Protein AF-A0A6M3M7A6-F1 (afdb_monomer_lite)

Radius of gyration: 13.41 Å; chains: 1; bounding box: 32×21×34 Å

Structure (mmCIF, N/CA/C/O backbone):
data_AF-A0A6M3M7A6-F1
#
_entry.id   AF-A0A6M3M7A6-F1
#
loop_
_atom_site.group_PDB
_atom_site.id
_atom_site.type_symbol
_atom_site.label_atom_id
_atom_site.label_alt_id
_atom_site.label_comp_id
_atom_site.label_asym_id
_atom_site.label_entity_id
_atom_site.label_seq_id
_atom_site.pdbx_PDB_ins_code
_atom_site.Cartn_x
_atom_site.Cartn_y
_atom_site.Cartn_z
_atom_site.occupancy
_atom_site.B_iso_or_equiv
_atom_site.auth_seq_id
_atom_site.auth_comp_id
_atom_site.auth_asym_id
_atom_site.auth_atom_id
_atom_site.pdbx_PDB_model_num
ATOM 1 N N . MET A 1 1 ? 13.792 -10.961 -2.294 1.00 49.34 1 MET A N 1
ATOM 2 C CA . MET A 1 1 ? 12.587 -10.353 -2.898 1.00 49.34 1 MET A CA 1
ATOM 3 C C . MET A 1 1 ? 11.674 -9.941 -1.757 1.00 49.34 1 MET A C 1
ATOM 5 O O . MET A 1 1 ? 11.484 -10.755 -0.861 1.00 49.34 1 MET A O 1
ATOM 9 N N . ALA A 1 2 ? 11.208 -8.690 -1.711 1.00 58.00 2 ALA A N 1
ATOM 10 C CA . ALA A 1 2 ? 10.233 -8.285 -0.699 1.00 58.00 2 ALA A CA 1
ATOM 11 C C . ALA A 1 2 ? 8.944 -9.092 -0.908 1.00 58.00 2 ALA A C 1
ATOM 13 O O . ALA A 1 2 ? 8.505 -9.251 -2.045 1.00 58.00 2 ALA A O 1
ATOM 14 N N . GLU A 1 3 ? 8.376 -9.636 0.166 1.00 74.75 3 GLU A N 1
ATOM 15 C CA . GLU A 1 3 ? 7.141 -10.415 0.086 1.00 74.75 3 GLU A CA 1
ATOM 16 C C . GLU A 1 3 ? 6.006 -9.540 -0.473 1.00 74.75 3 GLU A C 1
ATOM 18 O O . GLU A 1 3 ? 5.819 -8.386 -0.061 1.00 74.75 3 GLU A O 1
ATOM 23 N N . LYS A 1 4 ? 5.281 -10.072 -1.460 1.00 86.12 4 LYS A N 1
ATOM 24 C CA . LYS A 1 4 ? 4.121 -9.413 -2.062 1.00 86.12 4 LYS A CA 1
ATOM 25 C C . LYS A 1 4 ? 3.026 -9.274 -1.004 1.00 86.12 4 LYS A C 1
ATOM 27 O O . LYS A 1 4 ? 2.653 -10.269 -0.393 1.00 86.12 4 LYS A O 1
ATOM 32 N N . LYS A 1 5 ? 2.498 -8.061 -0.818 1.00 92.81 5 LYS A N 1
ATOM 33 C CA . LYS A 1 5 ? 1.334 -7.801 0.040 1.00 92.81 5 LYS A CA 1
ATOM 34 C C . LYS A 1 5 ? 0.090 -7.566 -0.805 1.00 92.81 5 LYS A C 1
ATOM 36 O O . LYS A 1 5 ? 0.148 -6.920 -1.848 1.00 92.81 5 LYS A O 1
ATOM 41 N N . THR A 1 6 ? -1.029 -8.087 -0.333 1.00 94.31 6 THR A N 1
ATOM 42 C CA . THR A 1 6 ? -2.336 -8.044 -0.991 1.00 94.31 6 THR A CA 1
ATOM 43 C C . THR A 1 6 ? -3.399 -7.490 -0.051 1.00 94.31 6 THR A C 1
ATOM 45 O O . THR A 1 6 ? -3.177 -7.373 1.157 1.00 94.31 6 THR A O 1
ATOM 48 N N . LEU A 1 7 ? -4.593 -7.210 -0.573 1.00 93.38 7 LEU A N 1
ATOM 49 C CA . LEU A 1 7 ? -5.737 -6.794 0.240 1.00 93.38 7 LEU A CA 1
ATOM 50 C C . LEU A 1 7 ? -6.060 -7.788 1.378 1.00 93.38 7 LEU A C 1
ATOM 52 O O . LEU A 1 7 ? -6.510 -7.385 2.450 1.00 93.38 7 LEU A O 1
ATOM 56 N N . ARG A 1 8 ? -5.762 -9.085 1.199 1.00 94.56 8 ARG A N 1
ATOM 57 C CA . ARG A 1 8 ? -5.955 -10.115 2.239 1.00 94.56 8 ARG A CA 1
ATOM 58 C C . ARG A 1 8 ? -5.092 -9.876 3.480 1.00 94.56 8 ARG A C 1
ATOM 60 O O . ARG A 1 8 ? -5.526 -10.203 4.585 1.00 94.56 8 ARG A O 1
ATOM 67 N N . ASP A 1 9 ? -3.913 -9.281 3.311 1.00 95.44 9 ASP A N 1
ATOM 68 C CA . ASP A 1 9 ? -2.998 -8.937 4.406 1.00 95.44 9 ASP A CA 1
ATOM 69 C C . ASP A 1 9 ? -3.499 -7.746 5.236 1.00 95.44 9 ASP A C 1
ATOM 71 O O . ASP A 1 9 ? -3.065 -7.541 6.369 1.00 95.44 9 ASP A O 1
ATOM 75 N N . LEU A 1 10 ? -4.450 -6.977 4.699 1.00 96.12 10 LEU A N 1
ATOM 76 C CA . LEU A 1 10 ? -5.076 -5.829 5.354 1.00 96.12 10 LEU A CA 1
ATOM 77 C C . LEU A 1 10 ? -6.381 -6.213 6.067 1.00 96.12 10 LEU A C 1
ATOM 79 O O . LEU A 1 10 ? -7.271 -5.384 6.256 1.00 96.12 10 LEU A O 1
ATOM 83 N N . LYS A 1 11 ? -6.533 -7.478 6.477 1.00 95.81 11 LYS A N 1
ATOM 84 C CA . LYS A 1 11 ? -7.743 -7.947 7.162 1.00 95.81 11 LYS A CA 1
ATOM 85 C C . LYS A 1 11 ? -8.067 -7.065 8.376 1.00 95.81 11 LYS A C 1
ATOM 87 O O . LYS A 1 11 ? -7.256 -6.912 9.287 1.00 95.81 11 LYS A O 1
ATOM 92 N N . GLY A 1 12 ? -9.286 -6.526 8.397 1.00 95.94 12 GLY A N 1
ATOM 93 C CA . GLY A 1 12 ? -9.782 -5.653 9.466 1.00 95.94 12 GLY A CA 1
ATOM 94 C C . GLY A 1 12 ? -9.451 -4.170 9.284 1.00 95.94 12 GLY A C 1
ATOM 95 O O . GLY A 1 12 ? -9.915 -3.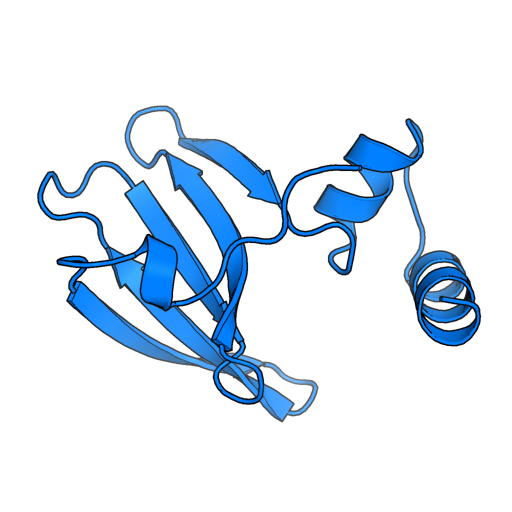357 10.077 1.00 95.94 12 GLY A O 1
ATOM 96 N N . TRP A 1 13 ? -8.692 -3.805 8.251 1.00 98.00 13 TRP A N 1
ATOM 97 C CA . TRP A 1 13 ? -8.482 -2.409 7.885 1.00 98.00 13 TRP A CA 1
ATOM 98 C C . TRP A 1 13 ? -9.744 -1.848 7.232 1.00 98.00 13 TRP A C 1
ATOM 100 O O . TRP A 1 13 ? -10.509 -2.570 6.588 1.00 98.00 13 TRP A O 1
ATOM 110 N N . LYS A 1 14 ? -9.962 -0.546 7.400 1.00 97.75 14 LYS A N 1
ATOM 111 C CA . LYS A 1 14 ? -11.129 0.157 6.865 1.00 97.75 14 LYS A CA 1
ATOM 112 C C . LYS A 1 14 ? -10.752 0.893 5.585 1.00 97.75 14 LYS A C 1
ATOM 114 O O . LYS A 1 14 ? -9.813 1.683 5.601 1.00 97.75 14 LYS A O 1
ATOM 119 N N . GLU A 1 15 ? -11.503 0.683 4.506 1.00 97.44 15 GLU A N 1
ATOM 120 C CA . GLU A 1 15 ? -11.395 1.522 3.308 1.00 97.44 15 GLU A CA 1
ATOM 121 C C . GLU A 1 15 ? -11.876 2.943 3.630 1.00 97.44 15 GLU A C 1
ATOM 123 O O . GLU A 1 15 ? -12.956 3.135 4.196 1.00 97.44 15 GLU A O 1
ATOM 128 N N . LEU A 1 16 ? -11.057 3.941 3.305 1.00 96.31 16 LEU A N 1
ATOM 129 C CA . LEU A 1 16 ? -11.383 5.349 3.500 1.00 96.31 16 LEU A CA 1
ATOM 130 C C . LEU A 1 16 ? -12.015 5.952 2.248 1.00 96.31 16 LEU A C 1
ATOM 132 O O . LEU A 1 16 ? -13.065 6.585 2.332 1.00 96.31 16 LEU A O 1
ATOM 136 N N . PHE A 1 17 ? -11.351 5.790 1.106 1.00 96.00 17 PHE A N 1
ATOM 137 C CA . PHE A 1 17 ? -11.794 6.306 -0.183 1.00 96.00 17 PHE A CA 1
ATOM 138 C C . PHE A 1 17 ? -11.028 5.633 -1.322 1.00 96.00 17 PHE A C 1
ATOM 140 O O . PHE A 1 17 ? -9.973 5.024 -1.116 1.00 96.00 17 PHE A O 1
ATOM 147 N N . GLN A 1 18 ? -11.547 5.811 -2.532 1.00 96.44 18 GLN A N 1
ATOM 148 C CA . GLN A 1 18 ? -10.885 5.425 -3.769 1.00 96.44 18 GLN A CA 1
ATOM 14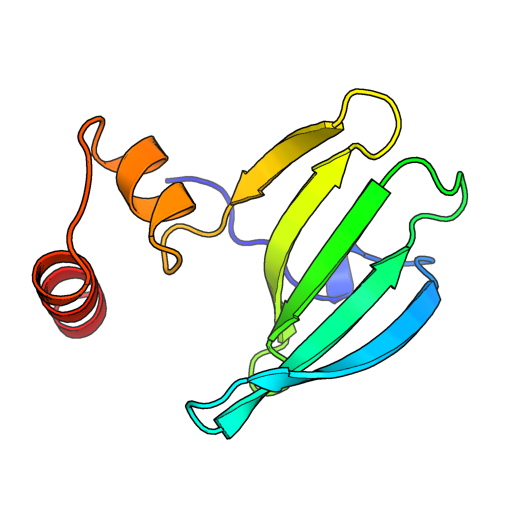9 C C . GLN A 1 18 ? -10.472 6.670 -4.549 1.00 96.44 18 GLN A C 1
ATOM 151 O O . GLN A 1 18 ? -11.154 7.696 -4.511 1.00 96.44 18 GLN A O 1
ATOM 156 N N . MET A 1 19 ? -9.354 6.585 -5.260 1.00 93.75 19 MET A N 1
ATOM 157 C CA . MET A 1 19 ? -8.862 7.638 -6.137 1.00 93.75 19 MET A CA 1
ATOM 158 C C . MET A 1 19 ? -8.402 7.044 -7.460 1.00 93.75 19 MET A C 1
ATOM 160 O O . MET A 1 19 ? -7.825 5.959 -7.501 1.00 93.75 19 MET A O 1
ATOM 164 N N . ARG A 1 20 ? -8.635 7.776 -8.547 1.00 92.25 20 ARG A N 1
ATOM 165 C CA . ARG A 1 20 ? -8.092 7.432 -9.857 1.00 92.25 20 ARG A CA 1
ATOM 166 C C . ARG A 1 20 ? -6.879 8.312 -10.127 1.00 92.25 20 ARG A C 1
ATOM 168 O O . ARG A 1 20 ? -6.975 9.529 -9.974 1.00 92.25 20 ARG A O 1
ATOM 175 N N . SER A 1 21 ? -5.752 7.712 -10.495 1.00 83.94 21 SER A N 1
ATOM 176 C CA . SER A 1 21 ? -4.576 8.487 -10.889 1.00 83.94 21 SER A CA 1
ATOM 177 C C . SER A 1 21 ? -4.775 9.130 -12.269 1.00 83.94 21 SER A C 1
ATOM 179 O O . SER A 1 21 ? -5.667 8.709 -13.015 1.00 83.94 21 SER A O 1
ATOM 181 N N . PRO A 1 22 ? -3.965 10.138 -12.639 1.00 80.69 22 PRO A N 1
ATOM 182 C CA . PRO A 1 22 ? -4.005 10.741 -13.974 1.00 80.69 22 PRO A CA 1
ATOM 183 C C . PRO A 1 22 ? -3.841 9.723 -15.112 1.00 80.69 22 PRO A C 1
ATOM 185 O O . PRO A 1 22 ? -4.434 9.879 -16.175 1.00 80.69 22 PRO A O 1
ATOM 188 N N . GLU A 1 23 ? -3.087 8.652 -14.867 1.00 81.62 23 GLU A N 1
ATOM 189 C CA . GLU A 1 23 ? -2.847 7.544 -15.799 1.00 81.62 23 GLU A CA 1
ATOM 190 C C . GLU A 1 23 ? -4.027 6.558 -15.869 1.00 81.62 23 GLU A C 1
ATOM 192 O O . GLU A 1 23 ? -3.993 5.593 -16.627 1.00 81.62 23 GLU A O 1
ATOM 197 N N . GLY A 1 24 ? -5.083 6.791 -15.085 1.00 83.88 24 GLY A N 1
ATOM 198 C CA . GLY A 1 24 ? -6.313 6.009 -15.102 1.00 83.88 24 GLY A CA 1
ATOM 199 C C . GLY A 1 24 ? -6.344 4.833 -14.126 1.00 83.88 24 GLY A C 1
ATOM 200 O O . GLY A 1 24 ? -7.394 4.201 -14.023 1.00 83.88 24 GLY A O 1
ATOM 201 N N . ASN A 1 25 ? -5.273 4.566 -13.375 1.00 85.88 25 ASN A N 1
ATOM 202 C CA . ASN A 1 25 ? -5.231 3.469 -12.403 1.00 85.88 25 ASN A CA 1
ATOM 203 C C . ASN A 1 25 ? -6.164 3.750 -11.220 1.00 85.88 25 ASN A C 1
ATOM 205 O O . ASN A 1 25 ? -6.180 4.867 -10.694 1.00 85.88 25 ASN A O 1
ATOM 209 N N . LEU A 1 26 ? -6.934 2.746 -10.791 1.00 93.25 26 LEU A N 1
ATOM 210 C CA . LEU A 1 26 ? -7.818 2.866 -9.635 1.00 93.25 26 LEU A CA 1
ATOM 211 C C . LEU A 1 26 ? -7.114 2.369 -8.369 1.00 93.25 26 LEU A C 1
ATOM 213 O O . LEU A 1 26 ? -6.670 1.225 -8.284 1.00 93.25 26 LEU A O 1
ATOM 217 N N . TYR A 1 27 ? -7.054 3.244 -7.372 1.00 93.75 27 TYR A N 1
ATOM 218 C CA . TYR A 1 27 ? -6.462 2.970 -6.075 1.00 93.75 27 TYR A CA 1
ATOM 219 C C . TYR A 1 27 ? -7.500 3.083 -4.969 1.00 93.75 27 TYR A C 1
ATOM 221 O O . TYR A 1 27 ? -8.312 4.006 -4.970 1.00 93.75 27 TYR A O 1
ATOM 229 N N . ALA A 1 28 ? -7.413 2.202 -3.982 1.00 96.38 28 ALA A N 1
ATOM 230 C CA . ALA A 1 28 ? -8.142 2.300 -2.728 1.00 96.38 28 ALA A CA 1
ATOM 231 C C . ALA A 1 28 ? -7.163 2.579 -1.584 1.00 96.38 28 ALA A C 1
ATOM 233 O O . ALA A 1 28 ? -6.058 2.030 -1.539 1.00 96.38 28 ALA A O 1
ATOM 234 N N . VAL A 1 29 ? -7.562 3.450 -0.658 1.00 97.00 29 VAL A N 1
ATOM 235 C CA . VAL A 1 29 ? -6.788 3.758 0.547 1.00 97.00 29 VAL A CA 1
ATOM 236 C C . VAL A 1 29 ? -7.459 3.108 1.745 1.00 97.00 29 VAL A C 1
ATOM 238 O O . VAL A 1 29 ? -8.625 3.373 2.032 1.00 97.00 29 VAL A O 1
ATOM 241 N N . TYR A 1 30 ? -6.702 2.297 2.474 1.00 98.00 30 TYR A N 1
ATOM 242 C CA . TYR A 1 30 ? -7.135 1.627 3.694 1.00 98.00 30 TYR A CA 1
ATOM 243 C C . TYR A 1 30 ? -6.400 2.191 4.905 1.00 98.00 30 TYR A C 1
ATOM 245 O O . TYR A 1 30 ? -5.222 2.537 4.816 1.00 98.00 30 TYR A O 1
ATOM 253 N N . VAL A 1 31 ? -7.070 2.234 6.053 1.00 98.12 31 VAL A N 1
ATOM 254 C CA . VAL A 1 31 ? -6.484 2.608 7.345 1.00 98.12 31 VAL A CA 1
ATOM 255 C C . VAL A 1 31 ? -6.517 1.431 8.314 1.00 98.12 31 VAL A C 1
ATOM 257 O O . VAL A 1 31 ? -7.496 0.680 8.363 1.00 98.12 31 VAL A O 1
ATOM 260 N N . SER A 1 32 ? -5.443 1.257 9.081 1.00 97.81 32 SER A 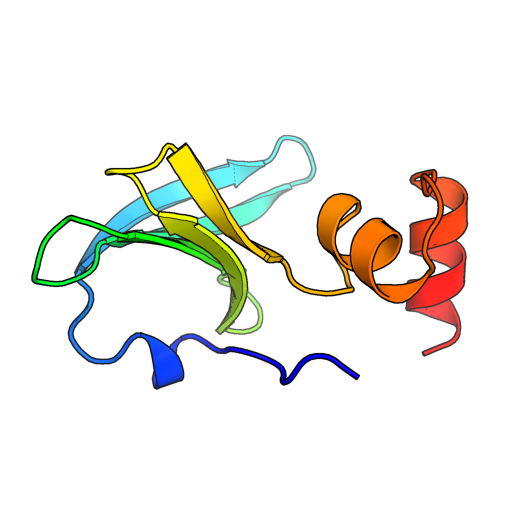N 1
ATOM 261 C CA . SER A 1 32 ? -5.370 0.221 10.110 1.00 97.81 32 SER A CA 1
ATOM 262 C C . SER A 1 32 ? -6.338 0.500 11.270 1.00 97.81 32 SER A C 1
ATOM 264 O O . SER A 1 32 ? -6.675 1.659 11.516 1.00 97.81 32 SER A O 1
ATOM 266 N N . PRO A 1 33 ? -6.772 -0.530 12.025 1.00 97.31 33 PRO A N 1
ATOM 267 C CA . PRO A 1 33 ? -7.684 -0.354 13.162 1.00 97.31 33 PRO A CA 1
ATOM 268 C C . PRO A 1 33 ? -7.183 0.604 14.249 1.00 97.31 33 PRO A C 1
ATOM 270 O O . PRO A 1 33 ? -7.980 1.253 14.913 1.00 97.31 33 PRO A O 1
ATOM 273 N N . ASP A 1 34 ? -5.865 0.678 14.440 1.00 96.75 34 ASP A N 1
ATOM 274 C CA . ASP A 1 34 ? -5.209 1.587 15.386 1.00 96.75 34 ASP A CA 1
ATOM 275 C C . ASP A 1 34 ? -4.932 2.980 14.790 1.00 96.75 34 ASP A C 1
ATOM 277 O O . ASP A 1 34 ? -4.264 3.799 15.416 1.00 96.75 34 ASP A O 1
ATOM 281 N N . GLU A 1 35 ? -5.390 3.219 13.560 1.00 95.75 35 GLU A N 1
ATOM 282 C CA . GLU A 1 35 ? -5.215 4.429 12.757 1.00 95.75 35 GLU A CA 1
ATOM 283 C C . GLU A 1 35 ? -3.767 4.884 12.523 1.00 95.75 35 GLU A C 1
ATOM 285 O O . GLU A 1 35 ? -3.539 5.947 11.936 1.00 95.75 35 GLU A O 1
ATOM 290 N N . ASN A 1 36 ? -2.775 4.080 12.913 1.00 97.12 36 ASN A N 1
ATOM 291 C CA . ASN A 1 36 ? -1.362 4.430 12.799 1.00 97.12 36 ASN A CA 1
ATOM 292 C C . ASN A 1 36 ? -0.788 4.159 11.409 1.00 97.12 36 ASN A C 1
ATOM 294 O O . ASN A 1 36 ? 0.280 4.679 11.089 1.00 97.12 36 ASN A O 1
ATOM 298 N N . ARG A 1 37 ? -1.456 3.352 10.581 1.00 97.81 37 ARG A N 1
ATOM 299 C CA . ARG A 1 37 ? -0.976 2.977 9.250 1.00 97.81 37 ARG A CA 1
ATOM 300 C C . ARG A 1 37 ? -2.023 3.240 8.181 1.00 97.81 37 ARG A C 1
ATOM 302 O O . ARG A 1 37 ? -3.221 3.102 8.414 1.00 97.81 37 ARG A O 1
ATOM 309 N N . MET A 1 38 ? -1.544 3.584 6.992 1.00 97.62 38 MET A N 1
ATOM 310 C CA . MET A 1 38 ? -2.342 3.620 5.769 1.00 97.62 38 MET A CA 1
ATOM 311 C C . MET A 1 38 ? -1.711 2.740 4.716 1.00 97.62 38 MET A C 1
ATOM 313 O O . MET A 1 38 ? -0.489 2.704 4.594 1.00 97.62 38 MET A O 1
ATOM 317 N N . ALA A 1 39 ? -2.552 2.064 3.952 1.00 97.44 39 ALA A N 1
ATOM 318 C CA . ALA A 1 39 ? -2.152 1.276 2.810 1.00 97.44 39 ALA A CA 1
ATOM 319 C C . ALA A 1 39 ? -2.818 1.845 1.563 1.00 97.44 39 ALA A C 1
ATOM 321 O O . ALA A 1 39 ? -4.004 2.170 1.586 1.00 97.44 39 ALA A O 1
ATOM 322 N N . GLN A 1 40 ? -2.055 1.952 0.484 1.00 95.94 40 GLN A N 1
ATOM 323 C CA . GLN A 1 40 ? -2.604 2.173 -0.846 1.00 95.94 40 GLN A CA 1
ATOM 324 C C . GLN A 1 40 ? -2.616 0.831 -1.571 1.00 95.94 40 GLN A C 1
ATOM 326 O O . GLN A 1 40 ? -1.636 0.086 -1.516 1.00 95.94 40 GLN A O 1
ATOM 331 N N . VAL A 1 41 ? -3.732 0.520 -2.217 1.00 95.81 41 VAL A N 1
ATOM 332 C CA . VAL A 1 41 ? -3.977 -0.758 -2.886 1.00 95.81 41 VAL A CA 1
ATOM 333 C C . VAL A 1 41 ? -4.424 -0.479 -4.312 1.00 95.81 41 VAL A C 1
ATOM 335 O O . VAL A 1 41 ? -5.267 0.392 -4.525 1.00 95.81 41 VAL A O 1
ATOM 338 N N . HIS A 1 42 ? -3.850 -1.181 -5.281 1.00 93.25 42 HIS A N 1
ATOM 339 C CA . HIS A 1 42 ? -4.369 -1.239 -6.642 1.00 93.25 42 HIS A CA 1
ATOM 340 C C . HIS A 1 42 ? -5.646 -2.078 -6.644 1.00 93.25 42 HIS A C 1
ATOM 342 O O . HIS A 1 42 ? -5.638 -3.235 -6.232 1.00 93.25 42 HIS A O 1
ATOM 348 N N . VAL A 1 43 ? -6.756 -1.487 -7.082 1.00 90.56 43 VAL A N 1
ATOM 349 C CA . VAL A 1 43 ? -8.068 -2.154 -7.029 1.00 90.56 43 VAL A CA 1
ATOM 350 C C . VAL A 1 43 ? -8.177 -3.264 -8.077 1.00 90.56 43 VAL A C 1
ATOM 352 O O . VAL A 1 43 ? -8.894 -4.234 -7.866 1.00 90.56 43 VAL A O 1
ATOM 355 N N . ASP A 1 44 ? -7.454 -3.147 -9.192 1.00 88.75 44 ASP A N 1
ATOM 356 C CA . ASP A 1 44 ? -7.564 -4.093 -10.308 1.00 88.75 44 ASP A CA 1
ATOM 357 C C . ASP A 1 44 ? -6.929 -5.465 -10.008 1.00 88.75 44 ASP A C 1
ATOM 359 O O . ASP A 1 44 ? -7.366 -6.477 -10.556 1.00 88.75 44 ASP A O 1
ATOM 363 N N . ASP A 1 45 ? -5.907 -5.520 -9.148 1.00 89.94 45 ASP A N 1
ATOM 364 C CA . ASP A 1 45 ? -5.138 -6.737 -8.845 1.00 89.94 45 ASP A CA 1
ATOM 365 C C . ASP A 1 45 ? -4.990 -7.035 -7.340 1.00 89.94 45 ASP A C 1
ATOM 367 O O . ASP A 1 45 ? -4.262 -7.958 -6.956 1.00 89.94 45 ASP A O 1
ATOM 371 N N . ASP A 1 46 ? -5.697 -6.281 -6.491 1.00 92.88 46 ASP A N 1
ATOM 372 C CA . ASP A 1 46 ? -5.630 -6.334 -5.027 1.00 92.88 46 ASP A CA 1
ATOM 373 C C . ASP A 1 46 ? -4.199 -6.180 -4.462 1.00 92.88 46 ASP A C 1
ATOM 375 O O . ASP A 1 46 ? -3.931 -6.589 -3.323 1.00 92.88 46 ASP A O 1
ATOM 379 N N . GLU A 1 47 ? -3.250 -5.614 -5.221 1.00 93.50 47 GLU A N 1
ATOM 380 C CA . GLU A 1 47 ? -1.862 -5.448 -4.781 1.00 93.50 47 GLU A CA 1
ATOM 381 C C . GLU A 1 47 ? -1.700 -4.213 -3.894 1.00 93.50 47 GLU A C 1
ATOM 383 O O . GLU A 1 47 ? -2.054 -3.090 -4.255 1.00 93.50 47 GLU A O 1
ATOM 388 N N . VAL A 1 48 ? -1.086 -4.394 -2.723 1.00 95.38 48 VAL A N 1
ATOM 389 C CA . VAL A 1 48 ? -0.698 -3.266 -1.872 1.00 95.38 48 VAL A CA 1
ATOM 390 C C . VAL A 1 48 ? 0.504 -2.588 -2.519 1.00 95.38 48 VAL A C 1
ATOM 392 O O . VAL A 1 48 ? 1.554 -3.209 -2.653 1.00 95.38 48 VAL A O 1
ATOM 395 N N . SER A 1 49 ? 0.383 -1.314 -2.888 1.00 93.38 49 SER A N 1
ATOM 396 C CA . SER A 1 49 ? 1.481 -0.545 -3.483 1.00 93.38 49 SER A CA 1
ATOM 397 C C . SER A 1 49 ? 2.403 0.054 -2.426 1.00 93.38 49 SER A C 1
ATOM 399 O O . SER A 1 49 ? 3.621 0.057 -2.602 1.00 93.38 49 SER A O 1
ATOM 401 N N . LEU A 1 50 ? 1.854 0.525 -1.304 1.00 94.75 50 LEU A N 1
ATOM 402 C CA . LEU A 1 50 ? 2.638 1.053 -0.189 1.00 94.75 50 LEU A CA 1
ATOM 403 C C . L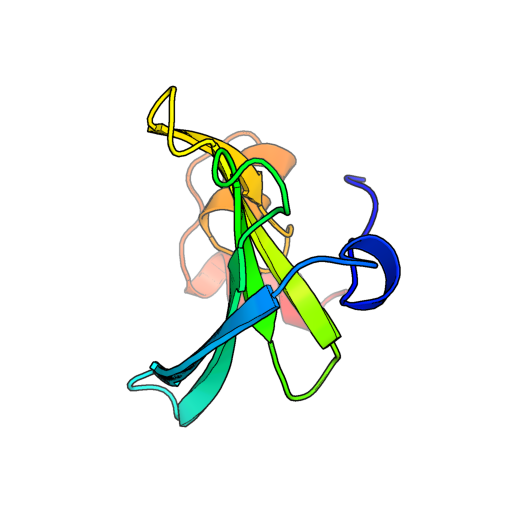EU A 1 50 ? 1.908 0.921 1.147 1.00 94.75 50 LEU A C 1
ATOM 405 O O . LEU A 1 50 ? 0.679 0.920 1.192 1.00 94.75 50 LEU A O 1
ATOM 409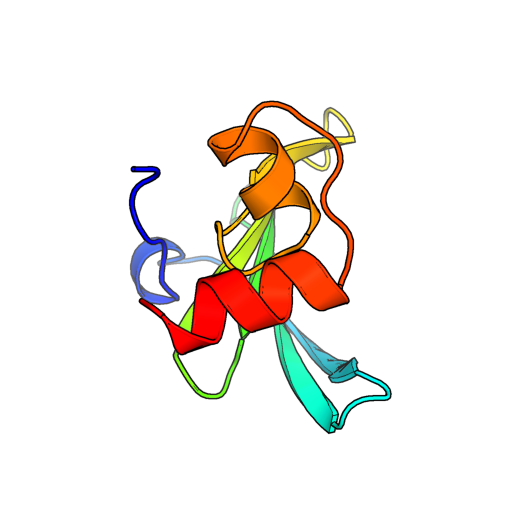 N N . ILE A 1 51 ? 2.679 0.876 2.236 1.00 96.56 51 ILE A N 1
ATOM 410 C CA . ILE A 1 51 ? 2.188 1.059 3.607 1.00 96.56 51 ILE A CA 1
ATOM 411 C C . ILE A 1 51 ? 2.991 2.180 4.263 1.00 96.56 51 ILE A C 1
ATOM 413 O O . ILE A 1 51 ? 4.215 2.099 4.377 1.00 96.56 51 ILE A O 1
ATOM 417 N N . LEU A 1 52 ? 2.288 3.217 4.709 1.00 96.81 52 LEU A N 1
ATOM 418 C CA . LEU A 1 52 ? 2.821 4.370 5.423 1.00 96.81 52 LEU A CA 1
ATOM 419 C C . LEU A 1 52 ? 2.451 4.272 6.903 1.00 96.81 52 LEU A C 1
ATOM 421 O O . LEU A 1 52 ? 1.273 4.190 7.248 1.00 96.81 52 LEU A O 1
ATOM 425 N N . ASN A 1 53 ? 3.444 4.368 7.779 1.00 97.38 53 ASN A N 1
ATOM 426 C CA . ASN A 1 53 ? 3.238 4.665 9.186 1.00 97.38 53 ASN A CA 1
ATOM 427 C C . ASN A 1 53 ? 2.983 6.167 9.345 1.00 97.38 53 ASN A C 1
ATOM 429 O O . ASN A 1 53 ? 3.882 6.985 9.156 1.00 97.38 53 ASN A O 1
ATOM 433 N N . ARG A 1 54 ? 1.754 6.534 9.697 1.00 95.06 54 ARG A N 1
ATOM 434 C CA . ARG A 1 54 ? 1.321 7.924 9.885 1.00 95.06 54 ARG A CA 1
ATOM 435 C C . ARG A 1 54 ? 1.954 8.575 11.107 1.00 95.06 54 ARG A C 1
ATOM 437 O O . ARG A 1 54 ? 2.165 9.781 11.102 1.00 95.06 54 ARG A O 1
ATOM 444 N N . LYS A 1 55 ? 2.253 7.795 12.149 1.00 94.88 55 LYS A N 1
ATOM 445 C CA . LYS A 1 55 ? 2.822 8.313 13.398 1.00 94.88 55 LYS A CA 1
ATOM 446 C C . LYS A 1 55 ? 4.265 8.771 13.207 1.00 94.88 55 LYS A C 1
ATOM 448 O O . LYS A 1 55 ? 4.657 9.796 13.753 1.00 94.88 55 LYS A O 1
ATOM 453 N N . THR A 1 56 ? 5.050 8.010 12.448 1.00 95.94 56 THR A N 1
ATOM 454 C CA . THR A 1 56 ? 6.462 8.320 12.168 1.00 95.94 56 THR A CA 1
ATOM 455 C C . THR A 1 56 ? 6.682 8.973 10.807 1.00 95.94 56 THR A C 1
ATOM 457 O O . THR A 1 56 ? 7.804 9.360 10.497 1.00 95.94 56 THR A O 1
ATOM 460 N N . ASN A 1 57 ? 5.626 9.092 9.998 1.00 93.44 57 ASN A N 1
ATOM 461 C CA . ASN A 1 57 ? 5.681 9.519 8.603 1.00 93.44 57 ASN A CA 1
ATOM 462 C C . ASN A 1 57 ? 6.690 8.704 7.766 1.00 93.44 57 ASN A C 1
ATOM 464 O O . ASN A 1 57 ? 7.430 9.247 6.947 1.00 93.44 57 ASN A O 1
ATOM 468 N N . HIS A 1 58 ? 6.751 7.389 8.003 1.00 93.94 58 HIS A N 1
ATOM 469 C CA . HIS A 1 58 ? 7.717 6.490 7.370 1.00 93.94 58 HIS A CA 1
ATOM 470 C C . HIS A 1 58 ? 7.036 5.400 6.542 1.00 93.94 58 HIS A C 1
ATOM 472 O O . HIS A 1 58 ? 6.107 4.741 7.008 1.00 93.94 58 HIS A O 1
ATOM 478 N N . ILE A 1 59 ? 7.525 5.166 5.324 1.00 94.31 59 ILE A N 1
ATOM 479 C CA . ILE A 1 59 ? 7.006 4.116 4.439 1.00 94.31 59 ILE A CA 1
ATOM 480 C C . ILE A 1 59 ? 7.583 2.761 4.865 1.00 94.31 59 ILE A C 1
ATOM 482 O O . ILE A 1 59 ? 8.716 2.422 4.515 1.00 94.31 59 ILE A O 1
ATOM 486 N N . GLU A 1 60 ? 6.783 1.985 5.593 1.00 93.88 60 GLU A N 1
ATOM 487 C CA . GLU A 1 60 ? 7.109 0.636 6.077 1.00 93.88 60 GLU A CA 1
ATOM 488 C C . GLU A 1 60 ? 7.156 -0.392 4.940 1.00 93.88 60 GLU A C 1
ATOM 490 O O . GLU A 1 60 ? 7.902 -1.366 5.010 1.00 93.88 60 GLU A O 1
ATOM 495 N N . TYR A 1 61 ? 6.386 -0.170 3.873 1.00 93.88 61 TYR A N 1
ATOM 496 C CA . TYR A 1 61 ? 6.347 -1.052 2.711 1.00 93.88 61 TYR A CA 1
ATOM 497 C C . TYR A 1 61 ? 6.191 -0.252 1.423 1.00 93.88 61 TYR A C 1
ATOM 499 O O . TYR A 1 61 ? 5.395 0.680 1.373 1.00 93.88 61 TYR A O 1
ATOM 507 N N . ALA A 1 62 ? 6.920 -0.647 0.384 1.00 92.75 62 ALA A N 1
ATOM 508 C CA . ALA A 1 62 ? 6.735 -0.165 -0.977 1.00 92.75 62 ALA A CA 1
ATOM 509 C C . ALA A 1 62 ? 6.888 -1.362 -1.915 1.00 92.75 62 ALA A C 1
ATOM 511 O O . ALA A 1 62 ? 7.899 -2.068 -1.860 1.00 92.75 62 ALA A O 1
ATOM 512 N N . HIS A 1 63 ? 5.874 -1.613 -2.736 1.00 90.62 63 HIS A N 1
ATOM 513 C CA . HIS A 1 63 ? 5.871 -2.731 -3.665 1.00 90.62 63 HIS A CA 1
ATOM 514 C C . HIS A 1 63 ? 6.966 -2.534 -4.721 1.00 90.62 63 HIS A C 1
ATOM 516 O O . HIS A 1 63 ? 7.080 -1.419 -5.237 1.00 90.62 63 HIS A O 1
ATOM 522 N N . PRO A 1 64 ? 7.734 -3.571 -5.108 1.00 87.19 64 PRO A N 1
ATOM 523 C CA . PRO A 1 64 ? 8.823 -3.439 -6.084 1.00 87.19 64 PRO A CA 1
ATOM 524 C C . PRO A 1 64 ? 8.404 -2.872 -7.445 1.00 87.19 64 PRO A C 1
ATOM 526 O O . PRO A 1 64 ? 9.239 -2.345 -8.164 1.00 87.19 64 PRO A O 1
ATOM 529 N N . LYS A 1 65 ? 7.113 -2.954 -7.794 1.00 85.81 65 LYS A N 1
ATOM 530 C CA . LYS A 1 65 ? 6.571 -2.353 -9.023 1.00 85.81 65 LYS A CA 1
ATOM 531 C C . LYS A 1 65 ? 6.363 -0.834 -8.947 1.00 85.81 65 LYS A C 1
ATOM 533 O O . LYS A 1 65 ? 6.025 -0.219 -9.948 1.00 85.81 65 LYS A O 1
ATOM 538 N N . THR A 1 66 ? 6.519 -0.228 -7.774 1.00 86.75 66 THR A N 1
ATOM 539 C CA . THR A 1 66 ? 6.531 1.234 -7.604 1.00 86.75 66 THR A CA 1
ATOM 540 C C . THR A 1 66 ? 7.961 1.749 -7.731 1.00 86.75 66 THR A C 1
ATOM 542 O O . THR A 1 66 ? 8.887 1.016 -7.397 1.00 86.75 66 THR A O 1
ATOM 545 N N . LEU A 1 67 ? 8.157 3.013 -8.131 1.00 86.38 67 LEU A N 1
ATOM 546 C CA . LEU A 1 67 ? 9.495 3.626 -8.198 1.00 86.38 67 LEU A CA 1
ATOM 547 C C . LEU A 1 67 ? 10.256 3.459 -6.877 1.00 86.38 67 LEU A C 1
ATOM 549 O O . LEU A 1 67 ? 11.322 2.857 -6.847 1.00 86.38 67 LEU A O 1
ATOM 553 N N . LEU A 1 68 ? 9.650 3.873 -5.761 1.00 87.44 68 LEU A N 1
ATOM 554 C CA . LEU A 1 68 ? 10.267 3.760 -4.439 1.00 87.44 68 LEU A CA 1
ATOM 555 C C . LEU A 1 68 ? 10.588 2.307 -4.049 1.00 87.44 68 LEU A C 1
ATOM 557 O O . LEU A 1 68 ? 11.598 2.038 -3.399 1.00 87.44 68 LEU A O 1
ATOM 561 N N . GLY A 1 69 ? 9.720 1.354 -4.395 1.00 87.00 69 GLY A N 1
ATOM 562 C CA . GLY A 1 69 ? 9.977 -0.058 -4.119 1.00 87.00 69 GLY A CA 1
ATOM 563 C C . GLY A 1 69 ? 11.105 -0.622 -4.980 1.00 87.00 69 GLY A C 1
ATOM 564 O O . GLY A 1 69 ? 11.954 -1.340 -4.454 1.00 87.00 69 GLY A O 1
ATOM 565 N N . ALA A 1 70 ? 11.153 -0.265 -6.264 1.00 86.62 70 ALA A N 1
ATOM 566 C CA . ALA A 1 70 ? 12.238 -0.637 -7.164 1.00 86.62 70 ALA A CA 1
ATOM 567 C C . ALA A 1 70 ? 13.576 -0.074 -6.677 1.00 86.62 70 ALA A C 1
ATOM 569 O O . ALA A 1 70 ? 14.541 -0.826 -6.576 1.00 86.62 70 ALA A O 1
ATOM 570 N N . GLU A 1 71 ? 13.618 1.193 -6.262 1.00 89.06 71 GLU A N 1
ATOM 571 C CA . GLU A 1 71 ? 14.813 1.818 -5.680 1.00 89.06 71 GLU A CA 1
ATOM 572 C C . GLU A 1 71 ? 15.330 1.059 -4.456 1.00 89.06 71 GLU A C 1
ATOM 574 O O . GLU A 1 71 ? 16.527 0.801 -4.326 1.00 89.06 71 GLU A O 1
ATOM 579 N N . ARG A 1 72 ? 14.422 0.639 -3.566 1.00 87.50 72 ARG A N 1
ATOM 580 C CA . ARG A 1 72 ? 14.773 -0.142 -2.369 1.00 87.50 72 ARG A CA 1
ATOM 581 C C . ARG A 1 72 ? 15.327 -1.524 -2.704 1.00 87.50 72 ARG A C 1
ATOM 583 O O . ARG A 1 72 ? 16.178 -2.022 -1.973 1.00 87.50 72 ARG A O 1
ATOM 590 N N . VAL A 1 73 ? 14.829 -2.157 -3.765 1.00 86.19 73 VAL A N 1
ATOM 591 C CA . VA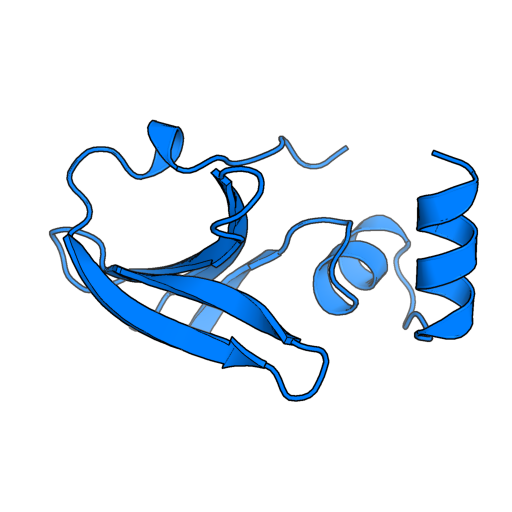L A 1 73 ? 15.290 -3.485 -4.201 1.00 86.19 73 VAL A CA 1
ATOM 592 C C . VAL A 1 73 ? 16.611 -3.393 -4.964 1.00 86.19 73 VAL A C 1
ATOM 594 O O . VAL A 1 73 ? 17.485 -4.232 -4.761 1.00 86.19 73 VAL A O 1
ATOM 597 N N . LEU A 1 74 ? 16.756 -2.389 -5.827 1.00 85.25 74 LEU A N 1
ATOM 598 C CA . LEU A 1 74 ? 17.902 -2.221 -6.720 1.00 85.25 74 LEU A CA 1
ATOM 599 C C . LEU A 1 74 ? 19.062 -1.441 -6.080 1.00 85.25 74 LEU A C 1
ATOM 601 O O . LEU A 1 74 ? 20.188 -1.496 -6.576 1.00 85.25 74 LEU A O 1
ATOM 605 N N . GLY A 1 75 ? 18.818 -0.739 -4.971 1.00 88.31 75 GLY A N 1
ATOM 606 C CA . GLY A 1 75 ? 19.843 -0.022 -4.209 1.00 88.31 75 GLY A CA 1
ATOM 607 C C . GLY A 1 75 ? 20.336 1.272 -4.865 1.00 88.31 75 GLY A C 1
ATOM 608 O O . GLY A 1 75 ? 21.375 1.793 -4.465 1.00 88.31 75 GLY A O 1
ATOM 609 N N . HIS A 1 76 ? 19.619 1.788 -5.864 1.00 86.56 76 HIS A N 1
ATOM 610 C CA . HIS A 1 76 ? 19.908 3.051 -6.546 1.00 86.56 76 HIS A CA 1
ATOM 611 C C . HIS A 1 76 ? 18.604 3.721 -7.008 1.00 86.56 76 HIS A C 1
ATOM 613 O O . HIS A 1 76 ? 17.601 3.020 -7.133 1.00 86.56 76 HIS A O 1
ATOM 619 N N . PRO A 1 77 ? 18.590 5.049 -7.244 1.00 90.69 77 PRO A N 1
ATOM 620 C CA . PRO A 1 77 ? 17.449 5.742 -7.844 1.00 90.69 77 PRO A CA 1
ATOM 621 C C . PRO A 1 77 ? 17.058 5.120 -9.189 1.00 90.69 77 PRO A C 1
ATOM 623 O O . PRO A 1 77 ? 17.939 4.847 -10.001 1.00 90.69 77 PRO A O 1
ATOM 626 N N . VAL A 1 78 ? 15.762 4.915 -9.423 1.00 89.94 78 VAL A N 1
ATOM 627 C CA . VAL A 1 78 ? 15.234 4.222 -10.609 1.00 89.94 78 VAL A CA 1
ATOM 628 C C . VAL A 1 78 ? 14.350 5.185 -11.381 1.00 89.94 78 VAL A C 1
ATOM 630 O O . VAL A 1 78 ? 13.462 5.822 -10.815 1.00 89.94 78 VAL A O 1
ATOM 633 N N . THR A 1 79 ? 14.568 5.293 -12.687 1.00 90.38 79 THR A N 1
ATOM 634 C CA . THR A 1 79 ? 13.704 6.085 -13.569 1.00 90.38 79 THR A CA 1
ATOM 635 C C . THR A 1 79 ? 12.447 5.312 -13.971 1.00 90.38 79 THR A C 1
ATOM 637 O O . THR A 1 79 ? 12.408 4.082 -13.938 1.00 90.38 79 THR A O 1
ATOM 640 N N . MET A 1 80 ? 11.407 6.024 -14.419 1.00 84.75 80 MET A N 1
ATOM 641 C CA . MET A 1 80 ? 10.189 5.371 -14.919 1.00 84.75 80 MET A CA 1
ATOM 642 C C . MET A 1 80 ? 10.475 4.459 -16.122 1.00 84.75 80 MET A C 1
ATOM 644 O O . MET A 1 80 ? 9.908 3.377 -16.214 1.00 84.75 80 MET A O 1
ATOM 648 N N . GLU A 1 81 ? 11.410 4.840 -16.998 1.00 87.69 81 GLU A N 1
ATOM 649 C CA . GLU A 1 81 ? 11.813 4.014 -18.143 1.00 87.69 81 GLU A CA 1
ATOM 650 C C . GLU A 1 81 ? 12.480 2.698 -17.701 1.00 87.69 81 GLU A C 1
ATOM 652 O O . GLU A 1 81 ? 12.205 1.630 -18.252 1.00 87.69 81 GLU A O 1
ATOM 657 N N . GLU A 1 82 ? 13.350 2.749 -16.691 1.00 85.56 82 GLU A N 1
ATOM 658 C CA . GLU A 1 82 ? 13.995 1.557 -16.128 1.00 85.56 82 GLU A CA 1
ATOM 659 C C . GLU A 1 82 ? 12.994 0.657 -15.407 1.00 85.56 82 GLU A C 1
ATOM 661 O O . GLU A 1 82 ? 13.039 -0.564 -15.572 1.00 85.56 82 GLU A O 1
ATOM 666 N N . LEU A 1 83 ? 12.057 1.254 -14.664 1.00 85.44 83 LEU A N 1
ATOM 667 C CA . LEU A 1 83 ? 10.969 0.527 -14.023 1.00 85.44 83 LEU A CA 1
ATOM 668 C C . LEU A 1 83 ? 10.119 -0.209 -15.065 1.00 85.44 83 LEU A C 1
ATOM 670 O O . LEU A 1 83 ? 9.890 -1.407 -14.930 1.00 85.44 83 LEU A O 1
ATOM 674 N N . GLU A 1 84 ? 9.705 0.460 -16.142 1.00 84.88 84 GLU A N 1
ATOM 675 C CA . GLU A 1 84 ? 8.938 -0.172 -17.221 1.00 84.88 84 GLU A CA 1
ATOM 676 C C . GLU A 1 84 ? 9.689 -1.334 -17.879 1.00 84.88 84 GLU A C 1
ATOM 678 O O . GLU A 1 84 ? 9.089 -2.374 -18.166 1.00 84.88 84 GLU A O 1
ATOM 683 N N . LYS A 1 85 ? 11.002 -1.190 -18.108 1.00 84.69 85 LYS A N 1
ATOM 684 C CA . LYS A 1 85 ? 11.841 -2.287 -18.614 1.00 84.69 85 LYS A CA 1
ATOM 685 C C . LYS A 1 85 ? 11.880 -3.448 -17.623 1.00 84.69 85 LYS A C 1
ATOM 687 O O . LYS A 1 85 ? 11.722 -4.592 -18.037 1.00 84.69 85 LYS A O 1
ATOM 692 N N . HIS A 1 86 ? 12.036 -3.167 -16.331 1.00 76.06 86 HIS A N 1
ATOM 693 C CA . HIS A 1 86 ? 12.053 -4.190 -15.286 1.00 76.06 86 HIS A CA 1
ATOM 694 C C . HIS A 1 86 ? 10.722 -4.953 -15.209 1.00 76.06 86 HIS A C 1
ATOM 696 O O . HIS A 1 86 ? 10.712 -6.181 -15.136 1.00 76.06 86 HIS A O 1
ATOM 702 N N . LEU A 1 87 ? 9.599 -4.240 -15.312 1.00 77.44 87 LEU A N 1
ATOM 703 C CA . LEU A 1 87 ? 8.254 -4.816 -15.268 1.00 77.44 87 LEU A CA 1
ATOM 704 C C . LEU A 1 87 ? 7.896 -5.653 -16.500 1.00 77.44 87 LEU A C 1
ATOM 706 O O . LEU A 1 87 ? 7.125 -6.595 -16.373 1.00 77.44 87 LEU A O 1
ATOM 710 N N . LYS A 1 88 ? 8.438 -5.331 -17.681 1.00 73.62 88 LYS A N 1
ATOM 711 C CA . LYS A 1 88 ? 8.189 -6.090 -18.923 1.00 73.62 88 LYS A CA 1
ATOM 712 C C . LYS A 1 88 ? 9.009 -7.376 -19.038 1.00 73.62 88 LYS A C 1
ATOM 714 O O . LYS A 1 88 ? 8.687 -8.221 -19.868 1.00 73.62 88 LYS A O 1
ATOM 719 N N . VAL A 1 89 ? 10.090 -7.491 -18.270 1.00 58.69 89 VAL A N 1
ATOM 720 C CA . VAL A 1 89 ? 11.027 -8.629 -18.308 1.00 58.69 89 VAL A CA 1
ATOM 721 C C . VAL A 1 89 ? 10.730 -9.648 -17.193 1.00 58.69 89 VAL A C 1
ATOM 723 O O . VAL A 1 89 ? 11.302 -10.737 -17.201 1.00 58.69 89 VAL A O 1
ATOM 726 N N . SER A 1 90 ? 9.830 -9.311 -16.261 1.00 52.09 90 SER A N 1
ATOM 727 C CA . SER A 1 90 ? 9.485 -10.108 -15.072 1.00 52.09 90 SER A CA 1
ATOM 728 C C . SER A 1 90 ? 8.194 -10.906 -15.226 1.00 52.09 90 SER A C 1
ATOM 730 O O . SER A 1 90 ? 7.256 -10.389 -15.870 1.00 52.09 90 SER A O 1
#

Secondary structure (DSSP, 8-state):
-PPP-BGGGGTTPEEEEEEE-TT--EEEEEE-TTSSEEEEEETTT-BEEEEEETTTTEEEEE-TTSHHHHHHHHTS---HHHHHHHHHH-

pLDDT: mean 89.67, std 9.5, range [49.34, 98.12]

Foldseek 3Di:
DPDWDFLVNQPPWAWDDWDADPVGFIWIWTAHPVRQKIWIAGPVGRTTQWIAGNVVRDIPDGPCLDQVNVCVVVVHRDDPVRSVVVVVVD

Organism: NCBI:txid1070528

Sequence (90 aa):
MAEKKTLRDLKGWKELFQMRSPEGNLYAVYVSPDENRMAQVHVDDDEVSLILNRKTNHIEYAHPKTLLGAERVLGHPVTMEELEKHLKVS